Protein AF-A0A973CPA8-F1 (afdb_monomer_lite)

Sequence (43 aa):
AMSNQATNFINFVKGDAPAPCLAEEALEDLKVAREYIRLRKGK

Structure (mmCIF, N/CA/C/O backbone):
data_AF-A0A973CPA8-F1
#
_entry.id   AF-A0A973CPA8-F1
#
loop_
_atom_site.group_PDB
_atom_site.id
_atom_site.type_symbol
_atom_site.label_atom_id
_atom_site.label_alt_id
_atom_site.label_comp_id
_atom_site.label_asym_id
_atom_site.label_entity_id
_atom_site.label_seq_id
_atom_site.pdbx_PDB_ins_code
_atom_site.Cartn_x
_atom_site.Cartn_y
_atom_site.Cartn_z
_atom_site.occupancy
_atom_site.B_iso_or_equiv
_atom_site.auth_seq_id
_atom_site.auth_comp_id
_atom_site.auth_asym_id
_atom_site.auth_atom_id
_atom_site.pdbx_PDB_model_num
ATOM 1 N N . ALA A 1 1 ? 12.931 0.324 4.788 1.00 69.75 1 ALA A N 1
ATOM 2 C CA . ALA A 1 1 ? 11.495 0.467 4.457 1.00 69.75 1 ALA A CA 1
ATOM 3 C C . ALA A 1 1 ? 11.269 1.588 3.438 1.00 69.75 1 ALA A C 1
ATOM 5 O O . ALA A 1 1 ? 11.018 1.266 2.286 1.00 69.75 1 ALA A O 1
ATOM 6 N N . MET A 1 2 ? 11.465 2.864 3.806 1.00 90.44 2 MET A N 1
ATOM 7 C CA . MET A 1 2 ? 11.328 4.026 2.899 1.00 90.44 2 MET A CA 1
ATOM 8 C C . MET A 1 2 ? 12.200 3.941 1.634 1.00 90.44 2 MET A C 1
ATOM 10 O O . MET A 1 2 ? 11.696 4.128 0.532 1.00 90.44 2 MET A O 1
ATOM 14 N N . SER A 1 3 ? 13.486 3.589 1.769 1.00 91.88 3 SER A N 1
ATOM 15 C CA . SER A 1 3 ? 14.400 3.493 0.618 1.00 91.88 3 SER A CA 1
ATOM 16 C C . SER A 1 3 ? 13.925 2.488 -0.437 1.00 91.88 3 SER A C 1
ATOM 18 O O . SER A 1 3 ? 14.022 2.758 -1.6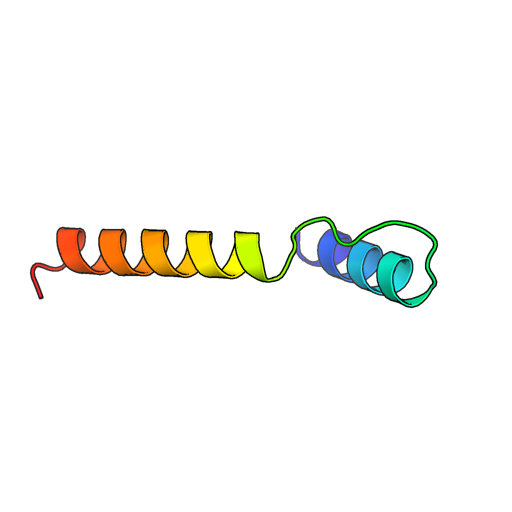26 1.00 91.88 3 SER A O 1
ATOM 20 N N . ASN A 1 4 ? 13.338 1.365 -0.014 1.00 92.75 4 ASN A N 1
ATOM 21 C CA . ASN A 1 4 ? 12.828 0.348 -0.937 1.00 92.75 4 ASN A CA 1
ATOM 22 C C . ASN A 1 4 ? 11.562 0.824 -1.660 1.00 92.75 4 ASN A C 1
ATOM 24 O O . ASN A 1 4 ? 11.394 0.526 -2.836 1.00 92.75 4 ASN A O 1
ATOM 28 N N . GLN A 1 5 ? 10.691 1.589 -0.991 1.00 90.12 5 GLN A N 1
ATOM 29 C CA . GLN A 1 5 ? 9.512 2.177 -1.638 1.00 90.12 5 GLN A CA 1
ATOM 30 C C . GLN A 1 5 ? 9.916 3.181 -2.720 1.00 90.12 5 GLN A C 1
ATOM 32 O O . GLN A 1 5 ? 9.352 3.150 -3.809 1.00 90.12 5 GLN A O 1
ATOM 37 N N . ALA A 1 6 ? 10.930 4.010 -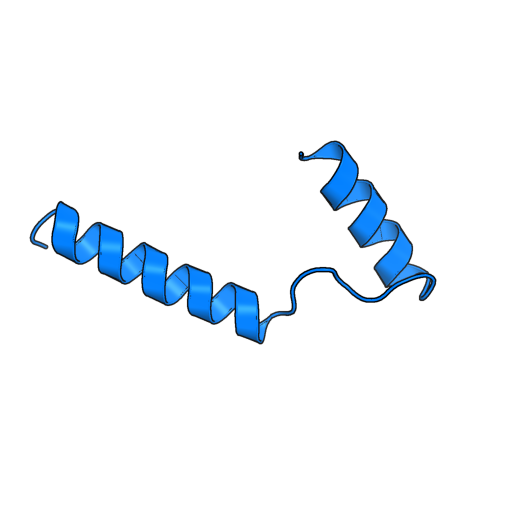2.454 1.00 93.62 6 ALA A N 1
ATOM 38 C CA . ALA A 1 6 ? 11.464 4.932 -3.451 1.00 93.62 6 ALA A CA 1
ATOM 39 C C . ALA A 1 6 ? 12.030 4.181 -4.670 1.00 93.62 6 ALA A C 1
ATOM 41 O O . ALA A 1 6 ? 11.686 4.510 -5.802 1.00 93.62 6 ALA A O 1
ATOM 42 N N . THR A 1 7 ? 12.828 3.129 -4.453 1.00 95.19 7 THR A N 1
ATOM 43 C CA . THR A 1 7 ? 13.336 2.279 -5.544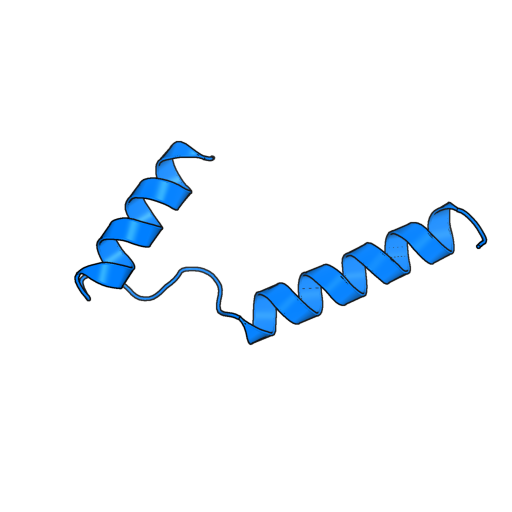 1.00 95.19 7 THR A CA 1
ATOM 44 C C . THR A 1 7 ? 12.198 1.650 -6.352 1.00 95.19 7 THR A C 1
ATOM 46 O O . THR A 1 7 ? 12.199 1.728 -7.579 1.00 95.19 7 THR A O 1
ATOM 49 N N . ASN A 1 8 ? 11.196 1.078 -5.680 1.00 94.06 8 ASN A N 1
ATOM 50 C CA . ASN A 1 8 ? 10.052 0.447 -6.340 1.00 94.06 8 ASN A CA 1
ATOM 51 C C . ASN A 1 8 ? 9.228 1.454 -7.152 1.00 94.06 8 ASN A C 1
ATOM 53 O O . ASN A 1 8 ? 8.783 1.132 -8.250 1.00 94.06 8 ASN A O 1
ATOM 57 N N . PHE A 1 9 ? 9.067 2.680 -6.648 1.00 92.88 9 PHE A N 1
ATOM 58 C CA . PHE A 1 9 ? 8.392 3.753 -7.372 1.00 92.88 9 PHE A CA 1
ATOM 59 C C . PHE A 1 9 ? 9.117 4.103 -8.677 1.00 92.88 9 PHE A C 1
ATOM 61 O O . PHE A 1 9 ? 8.485 4.187 -9.727 1.00 92.88 9 PHE A O 1
ATOM 68 N N . ILE A 1 10 ? 10.445 4.249 -8.640 1.00 96.00 10 ILE A N 1
ATOM 69 C CA . ILE A 1 10 ? 11.234 4.529 -9.848 1.00 96.00 10 ILE A CA 1
ATOM 70 C C . ILE A 1 10 ? 11.120 3.386 -10.864 1.00 96.00 10 ILE A C 1
ATOM 72 O O . ILE A 1 10 ? 10.917 3.652 -12.047 1.00 96.00 10 ILE A O 1
ATOM 76 N N . ASN A 1 11 ? 11.211 2.132 -10.415 1.00 96.69 11 ASN A N 1
ATOM 77 C CA . ASN A 1 11 ? 11.081 0.967 -11.295 1.00 96.69 11 ASN A CA 1
ATOM 78 C C . ASN A 1 11 ? 9.691 0.891 -11.947 1.00 96.69 11 ASN A C 1
ATOM 80 O O . ASN A 1 11 ? 9.591 0.566 -13.127 1.00 96.69 11 ASN A O 1
ATOM 84 N N . PHE A 1 12 ? 8.634 1.260 -11.217 1.00 95.56 12 PHE A N 1
ATOM 85 C CA . PHE A 1 12 ? 7.283 1.361 -11.769 1.00 95.56 12 PHE A CA 1
ATOM 86 C C . PHE A 1 12 ? 7.172 2.431 -12.857 1.00 95.56 12 PHE A C 1
ATOM 88 O O . PHE A 1 12 ? 6.670 2.148 -13.941 1.00 95.56 12 PHE A O 1
ATOM 95 N N . VAL A 1 13 ? 7.695 3.638 -12.613 1.00 95.06 13 VAL A N 1
ATOM 96 C CA . VAL A 1 13 ? 7.673 4.735 -13.602 1.00 95.06 13 VAL A CA 1
ATOM 97 C C . VAL A 1 13 ? 8.448 4.372 -14.873 1.00 95.06 13 VAL A C 1
ATOM 99 O O . VAL A 1 13 ? 8.059 4.776 -15.966 1.00 95.06 13 VAL A O 1
ATOM 102 N N . LYS A 1 14 ? 9.527 3.593 -14.746 1.00 97.25 14 LYS A N 1
ATOM 103 C CA . LYS A 1 14 ? 10.308 3.089 -15.886 1.00 97.25 14 LYS A CA 1
ATOM 104 C C . LYS A 1 14 ? 9.641 1.931 -16.635 1.00 97.25 14 LYS A C 1
ATOM 106 O O . LYS A 1 14 ? 10.033 1.654 -17.763 1.00 97.25 14 LYS A O 1
ATOM 111 N N . GLY A 1 15 ? 8.653 1.269 -16.031 1.00 96.12 15 GLY A N 1
ATOM 112 C CA . GLY A 1 15 ? 8.051 0.043 -16.561 1.00 96.12 15 GLY A CA 1
ATOM 113 C C . GLY A 1 15 ? 8.878 -1.223 -16.307 1.00 96.12 15 GLY A C 1
ATOM 114 O O . GLY A 1 15 ? 8.562 -2.270 -16.863 1.00 96.12 15 GLY A O 1
ATOM 115 N N . ASP A 1 16 ? 9.908 -1.146 -15.458 1.00 97.62 16 ASP A N 1
ATOM 116 C CA . ASP A 1 16 ? 10.809 -2.265 -15.145 1.00 97.62 16 ASP A CA 1
ATOM 117 C C . ASP A 1 16 ? 10.147 -3.301 -14.217 1.00 97.62 16 ASP A C 1
ATOM 119 O O . ASP A 1 16 ? 10.506 -4.478 -14.219 1.00 97.62 16 ASP A O 1
ATOM 123 N N . ALA A 1 17 ? 9.188 -2.866 -13.396 1.00 95.50 17 ALA A N 1
ATOM 124 C CA . ALA A 1 17 ? 8.424 -3.718 -12.488 1.00 95.50 17 ALA A CA 1
ATOM 125 C C . ALA A 1 17 ? 7.041 -3.108 -12.198 1.00 95.50 17 ALA A C 1
ATOM 127 O O . ALA A 1 17 ? 6.904 -1.884 -12.215 1.00 95.50 17 ALA A O 1
ATOM 128 N N . PRO A 1 18 ? 6.009 -3.914 -11.891 1.00 93.25 18 PRO A N 1
ATOM 129 C CA . PRO A 1 18 ? 4.725 -3.384 -11.443 1.00 93.25 18 PRO A CA 1
ATOM 130 C C . PRO A 1 18 ? 4.845 -2.719 -10.065 1.00 93.25 18 PRO A C 1
ATOM 132 O O . PRO A 1 18 ? 5.740 -3.030 -9.274 1.00 93.25 18 PRO A O 1
ATOM 135 N N . ALA A 1 19 ? 3.910 -1.817 -9.757 1.00 90.94 19 ALA A N 1
ATOM 136 C CA . ALA A 1 19 ? 3.800 -1.256 -8.419 1.00 90.94 19 ALA A CA 1
ATOM 137 C C . ALA A 1 19 ? 3.521 -2.390 -7.411 1.00 90.94 19 ALA A C 1
ATOM 139 O O . ALA A 1 19 ? 2.683 -3.250 -7.685 1.00 90.94 19 ALA A O 1
ATOM 140 N N . PRO A 1 20 ? 4.193 -2.403 -6.246 1.00 89.88 20 PRO A N 1
ATOM 141 C CA . PRO A 1 20 ? 4.046 -3.481 -5.268 1.00 89.88 20 PRO A CA 1
ATOM 142 C C . PRO A 1 20 ? 2.681 -3.487 -4.566 1.00 89.88 20 PRO A C 1
ATOM 144 O O . PRO A 1 20 ? 2.342 -4.478 -3.936 1.00 89.88 20 PRO A O 1
ATOM 147 N N . CYS A 1 21 ? 1.939 -2.383 -4.646 1.00 90.44 21 CYS A N 1
ATOM 148 C CA . CYS A 1 21 ? 0.599 -2.208 -4.103 1.00 90.44 21 CYS A CA 1
ATOM 149 C C . CYS A 1 21 ? -0.170 -1.306 -5.075 1.00 90.44 21 CYS A C 1
ATOM 151 O O . CYS A 1 21 ? 0.353 -0.269 -5.504 1.00 90.44 21 CYS A O 1
ATOM 153 N N . LEU A 1 22 ? -1.378 -1.718 -5.455 1.00 91.62 22 LEU A N 1
ATOM 154 C CA . LEU A 1 22 ? -2.250 -0.953 -6.346 1.00 91.62 22 LEU A CA 1
ATOM 155 C C . LEU A 1 22 ? -3.162 -0.015 -5.550 1.00 91.62 22 LEU A C 1
ATOM 157 O O . LEU A 1 22 ? -3.328 -0.151 -4.338 1.00 91.62 22 LEU A O 1
ATOM 161 N N . ALA A 1 23 ? -3.775 0.945 -6.243 1.00 91.38 23 ALA A N 1
ATOM 162 C CA . ALA A 1 23 ? -4.642 1.937 -5.611 1.00 91.38 23 ALA A CA 1
ATOM 163 C C . ALA A 1 23 ? -5.851 1.294 -4.909 1.00 91.38 23 ALA A C 1
ATOM 165 O O . ALA A 1 23 ? -6.271 1.758 -3.851 1.00 91.38 23 ALA A O 1
ATOM 166 N N . GLU A 1 24 ? -6.389 0.216 -5.476 1.00 95.81 24 GLU A N 1
ATOM 167 C CA . GLU A 1 24 ? -7.526 -0.527 -4.936 1.00 95.81 24 GLU A CA 1
ATOM 168 C C . GLU A 1 24 ? -7.171 -1.223 -3.617 1.00 95.81 24 GLU A C 1
ATOM 170 O O . GLU A 1 24 ? -7.946 -1.160 -2.663 1.00 95.81 24 GLU A O 1
ATOM 175 N N . GLU A 1 25 ? -5.986 -1.835 -3.548 1.00 94.25 25 GLU A N 1
ATOM 176 C CA . GLU A 1 25 ? -5.470 -2.485 -2.338 1.00 94.25 25 GLU A CA 1
ATOM 177 C C . GLU A 1 25 ? -5.198 -1.445 -1.244 1.00 94.25 25 GLU A C 1
ATOM 179 O O . GLU A 1 25 ? -5.703 -1.565 -0.128 1.00 94.25 25 GLU A O 1
ATOM 184 N N . ALA A 1 26 ? -4.515 -0.352 -1.596 1.00 94.12 26 ALA A N 1
ATOM 185 C CA . ALA A 1 26 ? -4.239 0.741 -0.669 1.00 94.12 26 ALA A CA 1
ATOM 186 C C . ALA A 1 26 ? -5.526 1.371 -0.104 1.00 94.12 26 ALA A C 1
ATOM 188 O O . ALA A 1 26 ? -5.580 1.758 1.066 1.00 94.12 26 ALA A O 1
ATOM 189 N N . LEU A 1 27 ? -6.585 1.478 -0.913 1.00 97.31 27 LEU A N 1
ATOM 190 C CA . LEU A 1 27 ? -7.878 1.977 -0.452 1.00 97.31 27 LEU A CA 1
ATOM 191 C C . LEU A 1 27 ? -8.510 1.042 0.586 1.00 97.31 27 LEU A C 1
ATOM 193 O O . LEU A 1 27 ? -9.107 1.524 1.553 1.00 97.31 27 LEU A O 1
ATOM 197 N N . GLU A 1 28 ? -8.407 -0.270 0.396 1.00 98.06 28 GLU A N 1
ATOM 198 C CA . GLU A 1 28 ? -8.958 -1.239 1.341 1.00 98.06 28 GLU A CA 1
ATOM 199 C C . GLU A 1 28 ? -8.204 -1.208 2.674 1.00 98.06 28 GLU A C 1
ATOM 201 O O . GLU A 1 28 ? -8.835 -1.100 3.729 1.00 98.06 28 GLU A O 1
ATOM 206 N N . ASP A 1 29 ? -6.873 -1.134 2.632 1.00 96.38 29 ASP A N 1
ATOM 207 C CA . ASP A 1 29 ? -6.037 -0.943 3.821 1.00 96.38 29 ASP A CA 1
ATOM 208 C C . ASP A 1 29 ? -6.450 0.304 4.613 1.00 96.38 29 ASP A C 1
ATOM 210 O O . ASP A 1 29 ? -6.584 0.266 5.840 1.00 96.38 29 ASP A O 1
ATOM 214 N N . LEU A 1 30 ? -6.721 1.416 3.922 1.00 97.19 30 LEU A N 1
ATOM 215 C CA . LEU A 1 30 ? -7.175 2.652 4.559 1.00 97.19 30 LEU A CA 1
ATOM 216 C C . LEU A 1 30 ? -8.559 2.511 5.204 1.00 97.19 30 LEU A C 1
ATOM 218 O O . LEU A 1 30 ? -8.781 3.052 6.293 1.00 97.19 30 LEU A O 1
ATOM 222 N N . LYS A 1 31 ? -9.497 1.786 4.580 1.00 98.06 31 LYS A N 1
ATOM 223 C CA . LYS A 1 31 ? -10.810 1.507 5.189 1.00 98.06 31 LYS A CA 1
ATOM 224 C C . LYS A 1 31 ? -10.662 0.659 6.447 1.00 98.06 31 LYS A C 1
ATOM 226 O O . LYS A 1 31 ? -11.271 1.000 7.463 1.00 98.06 31 LYS A O 1
ATOM 231 N N . VAL A 1 32 ? -9.845 -0.394 6.394 1.00 97.88 32 VAL A N 1
ATOM 232 C CA . VAL A 1 32 ? -9.568 -1.276 7.536 1.00 97.88 32 VAL A CA 1
ATOM 233 C C . VAL A 1 32 ? -8.900 -0.494 8.665 1.00 97.88 32 VAL A C 1
ATOM 235 O O . VAL A 1 32 ? -9.348 -0.560 9.809 1.00 97.88 32 VAL A O 1
ATOM 238 N N . ALA A 1 33 ? -7.883 0.315 8.360 1.00 97.50 33 ALA A N 1
ATOM 239 C CA . ALA A 1 33 ? -7.206 1.155 9.343 1.00 97.50 33 ALA A CA 1
ATOM 240 C C . ALA A 1 33 ? -8.172 2.152 10.000 1.00 97.50 33 ALA A C 1
ATOM 24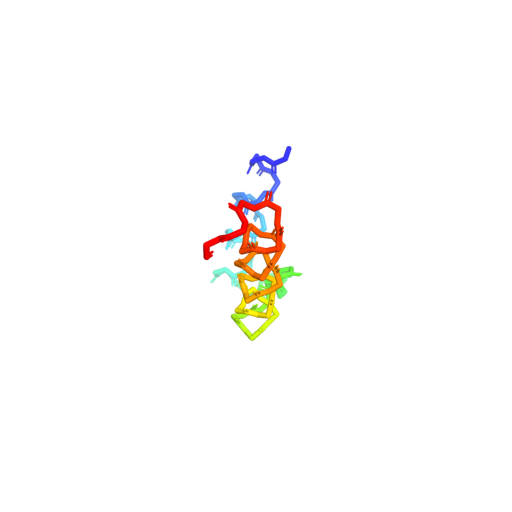2 O O . ALA A 1 33 ? -8.162 2.326 11.222 1.00 97.50 33 ALA A O 1
ATOM 243 N N . ARG A 1 34 ? -9.048 2.779 9.207 1.00 9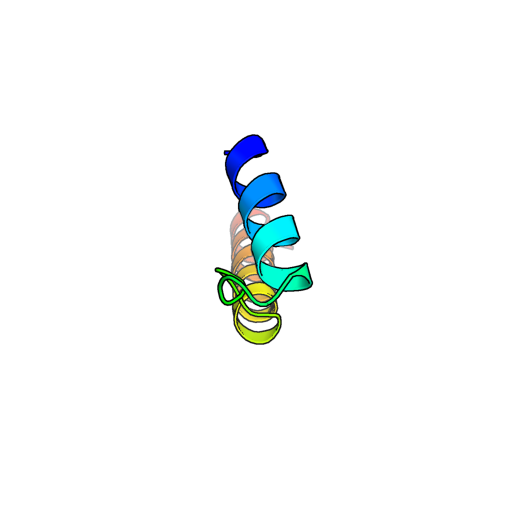7.31 34 ARG A N 1
ATOM 244 C CA . ARG A 1 34 ? -10.092 3.676 9.714 1.00 97.31 34 ARG A CA 1
ATOM 245 C C . ARG A 1 34 ? -11.045 2.945 10.657 1.00 97.31 34 ARG A C 1
ATOM 247 O O . ARG A 1 34 ? -11.344 3.468 11.727 1.00 97.31 34 ARG A O 1
ATOM 254 N N . GLU A 1 35 ? -11.495 1.751 10.283 1.00 97.69 35 GLU A N 1
ATOM 255 C CA . GLU A 1 35 ? -12.391 0.939 11.107 1.00 97.69 35 GLU A CA 1
ATOM 256 C C . GLU A 1 35 ? -11.724 0.507 12.415 1.00 97.69 35 GLU A C 1
ATOM 258 O O . GLU A 1 35 ? -12.307 0.643 13.489 1.00 97.69 35 GLU A O 1
ATOM 263 N N . TYR A 1 36 ? -10.461 0.088 12.354 1.00 97.31 36 TYR A N 1
ATOM 264 C CA . TYR A 1 36 ? -9.676 -0.229 13.542 1.00 97.31 36 TYR A CA 1
ATOM 265 C C . TYR A 1 36 ? -9.574 0.972 14.493 1.00 97.31 36 TYR A C 1
ATOM 267 O O . TYR A 1 36 ? -9.768 0.832 15.702 1.00 97.31 36 TYR A O 1
ATOM 275 N N . ILE A 1 37 ? -9.310 2.171 13.963 1.00 96.88 37 ILE A N 1
ATOM 276 C CA . ILE A 1 37 ? -9.258 3.400 14.764 1.00 96.88 37 ILE A CA 1
ATOM 277 C C . ILE A 1 37 ? -10.623 3.697 15.399 1.00 96.88 37 ILE A C 1
ATOM 279 O O . ILE A 1 37 ? -10.660 4.041 16.583 1.00 96.88 37 ILE A O 1
ATOM 283 N N . ARG A 1 38 ? -11.720 3.539 14.646 1.00 96.56 38 ARG A N 1
ATOM 284 C CA . ARG A 1 38 ? -13.103 3.722 15.118 1.00 96.56 38 ARG A CA 1
ATOM 285 C C . ARG A 1 38 ? -13.411 2.793 16.292 1.00 96.56 38 ARG A C 1
ATOM 287 O O . ARG A 1 38 ? -13.771 3.259 17.372 1.00 96.56 38 ARG A O 1
ATOM 294 N N . LEU A 1 39 ? -13.172 1.491 16.118 1.00 96.50 39 LEU A N 1
ATOM 295 C CA . LEU A 1 39 ? -13.376 0.472 17.153 1.00 96.50 39 LEU A CA 1
ATOM 296 C C . LEU A 1 39 ? -12.513 0.731 18.391 1.00 96.50 39 LEU A C 1
ATOM 298 O O . LEU A 1 39 ? -12.991 0.623 19.517 1.00 96.50 39 LEU A O 1
ATOM 302 N N . ARG A 1 40 ? -11.249 1.120 18.195 1.00 96.31 40 ARG A N 1
ATOM 303 C CA . ARG A 1 40 ? -10.315 1.376 19.296 1.00 96.31 40 ARG A CA 1
ATOM 304 C C . ARG A 1 40 ? -10.649 2.641 20.091 1.00 96.31 40 ARG A C 1
ATOM 306 O O . ARG A 1 40 ? -10.357 2.687 21.283 1.00 96.31 40 ARG A O 1
ATOM 313 N N . LYS A 1 41 ? -11.187 3.684 19.451 1.00 95.25 41 LYS A N 1
ATOM 314 C CA . LYS A 1 41 ? -11.469 4.982 20.095 1.00 95.25 41 LYS A CA 1
ATOM 315 C C . LYS A 1 41 ? -12.931 5.171 20.510 1.00 95.25 41 LYS A C 1
ATOM 317 O O . LYS A 1 41 ? -13.213 6.136 21.216 1.00 95.25 41 LYS A O 1
ATOM 322 N N . GLY A 1 42 ? -13.836 4.281 20.098 1.00 82.88 42 GLY A N 1
ATOM 323 C CA . GLY A 1 42 ? -15.255 4.320 20.468 1.00 82.88 42 GLY A CA 1
ATOM 324 C C . GLY A 1 42 ? -16.022 5.532 19.924 1.00 82.88 42 GLY A C 1
ATOM 325 O O . GLY A 1 42 ? -17.065 5.875 20.476 1.00 82.88 42 GLY A O 1
ATOM 326 N N . LYS A 1 43 ? -15.501 6.200 18.888 1.00 62.16 43 LYS A N 1
ATOM 327 C CA . LYS A 1 43 ? -16.139 7.326 18.192 1.00 62.16 43 LYS A CA 1
ATOM 328 C C . LYS A 1 43 ? -16.261 7.005 16.716 1.00 62.16 43 LYS A C 1
ATOM 330 O O . LYS A 1 43 ? -15.232 6.561 16.161 1.00 62.16 43 LYS A O 1
#

Foldseek 3Di:
DVVVQVVLVVCCVVVVDPRPADPVRVVVVVVVVVVVVCVVVVD

pLDDT: mean 93.34, std 6.81, range [62.16, 98.06]

Secondary structure (DSSP, 8-state):
-HHHHHHHHHHHHHTSS--SS-HHHHHHHHHHHHHHHHHHHT-

Radius of gyration: 14.66 Å; chains: 1; bo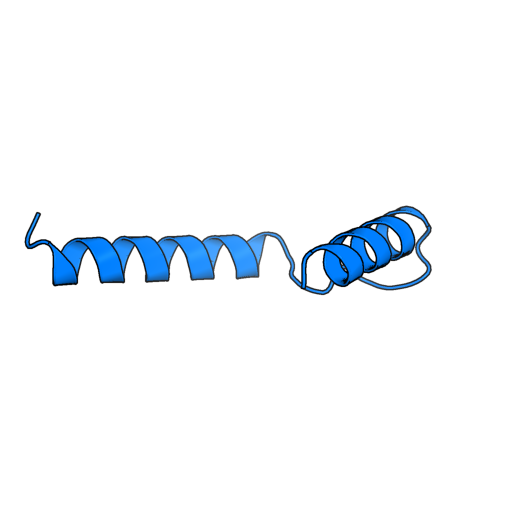unding box: 30×11×37 Å